Protein AF-A0A7Y2VJ17-F1 (afdb_monomer)

Secondary structure (DSSP, 8-state):
-HHHHHHHHHHHHHHHHHHHHHTT-HHHHHHHHHHHHHHTTTTTTS-HHHHHHHHHHHHHHHHHHTGGGSSSP----S-HHHHT-HHHHHHHHHHHHHHHHHHHHHHHTT--HHHHHHSHHHHHHHHHHHHH-

Structure (mmCIF, N/CA/C/O backbone):
data_AF-A0A7Y2VJ17-F1
#
_entry.id   AF-A0A7Y2VJ17-F1
#
loop_
_atom_site.group_PDB
_atom_site.id
_atom_site.type_symbol
_atom_site.label_atom_id
_atom_site.label_alt_id
_atom_site.label_comp_id
_atom_site.label_asym_id
_atom_site.label_entity_id
_atom_site.label_seq_id
_atom_site.pdbx_PDB_ins_code
_atom_site.Cartn_x
_atom_site.Cartn_y
_atom_site.Cartn_z
_atom_site.occupancy
_atom_site.B_iso_or_equiv
_atom_site.auth_seq_id
_atom_site.auth_co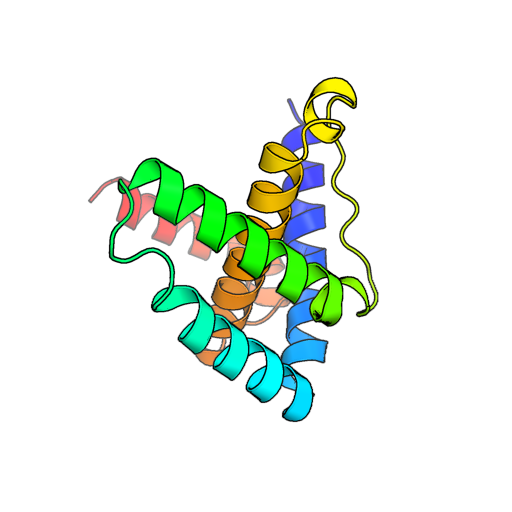mp_id
_atom_site.auth_asym_id
_atom_site.auth_atom_id
_atom_site.pdbx_PDB_model_num
ATOM 1 N N . GLY A 1 1 ? 5.328 13.469 -19.408 1.00 48.12 1 GLY A N 1
ATOM 2 C CA . GLY A 1 1 ? 6.670 13.982 -19.083 1.00 48.12 1 GLY A CA 1
ATOM 3 C C . GLY A 1 1 ? 7.483 12.879 -18.443 1.00 48.12 1 GLY A C 1
ATOM 4 O O . GLY A 1 1 ? 6.922 12.143 -17.638 1.00 48.12 1 GLY A O 1
ATOM 5 N N . GLU A 1 2 ? 8.756 12.754 -18.814 1.00 58.75 2 GLU A N 1
ATOM 6 C CA . GLU A 1 2 ? 9.679 11.680 -18.397 1.00 58.75 2 GLU A CA 1
ATOM 7 C C . GLU A 1 2 ? 9.704 11.421 -16.879 1.00 58.75 2 GLU A C 1
ATOM 9 O O . GLU A 1 2 ? 9.775 10.271 -16.451 1.00 58.75 2 GLU A O 1
ATOM 14 N N . ASN A 1 3 ? 9.511 12.464 -16.064 1.00 66.50 3 ASN A N 1
ATOM 15 C CA . ASN A 1 3 ? 9.512 12.379 -14.599 1.00 66.50 3 ASN A CA 1
ATOM 16 C C . ASN A 1 3 ? 8.403 11.461 -14.021 1.00 66.50 3 ASN A C 1
ATOM 18 O O . ASN A 1 3 ? 8.640 10.697 -13.089 1.00 66.50 3 ASN A O 1
ATOM 22 N N . ARG A 1 4 ? 7.212 11.417 -14.643 1.00 73.31 4 ARG A N 1
ATO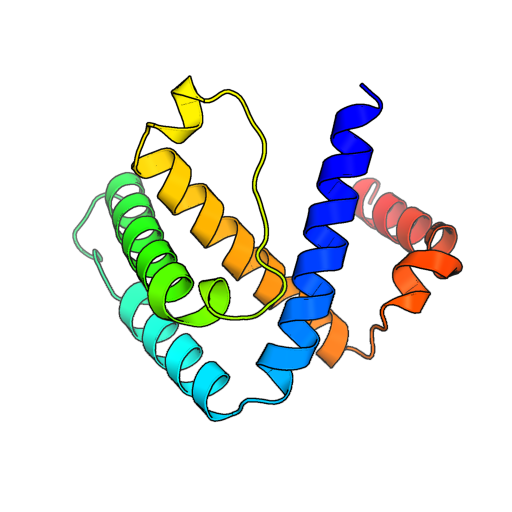M 23 C CA . ARG A 1 4 ? 6.084 10.575 -14.173 1.00 73.31 4 ARG A CA 1
ATOM 24 C C . ARG A 1 4 ? 6.374 9.075 -14.287 1.00 73.31 4 ARG A C 1
ATOM 26 O O . ARG A 1 4 ? 5.886 8.283 -13.481 1.00 73.31 4 ARG A O 1
ATOM 33 N N . TYR A 1 5 ? 7.162 8.675 -15.285 1.00 77.94 5 TYR A N 1
ATOM 34 C CA . TYR A 1 5 ? 7.543 7.275 -15.469 1.00 77.94 5 TYR A CA 1
ATOM 35 C C . TYR A 1 5 ? 8.547 6.830 -14.407 1.00 77.94 5 TYR A C 1
ATOM 37 O O . TYR A 1 5 ? 8.418 5.731 -13.869 1.00 77.94 5 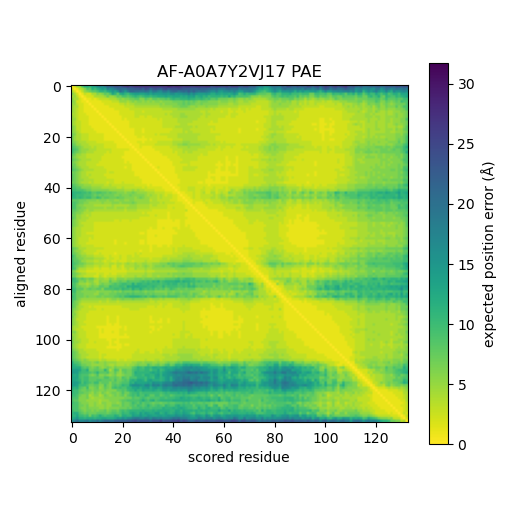TYR A O 1
ATOM 45 N N . ALA A 1 6 ? 9.508 7.693 -14.073 1.00 83.12 6 ALA A N 1
ATOM 46 C CA . ALA A 1 6 ? 10.494 7.423 -13.033 1.00 83.12 6 ALA A CA 1
ATOM 47 C C . ALA A 1 6 ? 9.836 7.254 -11.653 1.00 83.12 6 ALA A C 1
ATOM 49 O O . ALA A 1 6 ? 10.151 6.300 -10.942 1.00 83.12 6 ALA A O 1
ATOM 50 N N . ASP A 1 7 ? 8.878 8.116 -11.303 1.00 85.81 7 ASP A N 1
ATOM 51 C CA . ASP A 1 7 ? 8.132 8.005 -10.043 1.00 85.81 7 ASP A CA 1
ATOM 52 C C . ASP A 1 7 ? 7.284 6.729 -9.988 1.00 85.81 7 ASP A C 1
ATOM 54 O O . ASP A 1 7 ? 7.334 5.994 -9.003 1.00 85.81 7 ASP A O 1
ATOM 58 N N . THR A 1 8 ? 6.584 6.400 -11.079 1.00 86.06 8 THR A N 1
ATOM 59 C CA . THR A 1 8 ? 5.804 5.155 -11.174 1.00 86.06 8 THR A CA 1
ATOM 60 C C . THR A 1 8 ? 6.690 3.927 -10.950 1.00 86.06 8 THR A C 1
ATOM 62 O O . THR A 1 8 ? 6.357 3.049 -10.154 1.00 86.06 8 THR A O 1
ATOM 65 N N . LEU A 1 9 ? 7.855 3.877 -11.605 1.00 85.62 9 LEU A N 1
ATOM 66 C CA . LEU A 1 9 ? 8.825 2.797 -11.418 1.00 85.62 9 LEU A CA 1
ATOM 67 C C . LEU A 1 9 ? 9.342 2.739 -9.978 1.00 85.62 9 LEU A C 1
ATOM 69 O O . LEU A 1 9 ? 9.448 1.647 -9.419 1.00 85.62 9 LEU A O 1
ATOM 73 N N . ARG A 1 10 ? 9.623 3.890 -9.356 1.00 88.06 10 ARG A N 1
ATOM 74 C CA . ARG A 1 10 ? 10.053 3.964 -7.953 1.00 88.06 10 ARG A CA 1
ATOM 75 C C . ARG A 1 10 ? 9.000 3.363 -7.020 1.00 88.06 10 ARG A C 1
ATOM 77 O O . ARG A 1 10 ? 9.355 2.570 -6.149 1.00 88.06 10 ARG A O 1
ATOM 84 N N . TYR A 1 11 ? 7.724 3.690 -7.222 1.00 91.12 11 TYR A N 1
ATOM 85 C CA . TYR A 1 11 ? 6.626 3.156 -6.414 1.00 91.12 11 TYR A CA 1
ATOM 86 C C . TYR A 1 11 ? 6.459 1.650 -6.603 1.00 91.12 11 TYR A C 1
ATOM 88 O O . TYR A 1 11 ? 6.389 0.921 -5.615 1.00 91.12 11 TYR A O 1
ATOM 96 N N . VAL A 1 12 ? 6.488 1.163 -7.848 1.00 89.44 12 VAL A N 1
ATOM 97 C CA . VAL A 1 12 ? 6.409 -0.276 -8.144 1.00 89.44 12 VAL A CA 1
ATOM 98 C C . VAL A 1 12 ? 7.567 -1.032 -7.491 1.00 89.44 12 VAL A C 1
ATOM 100 O O . VAL A 1 12 ? 7.343 -2.022 -6.799 1.00 89.44 12 VAL A O 1
ATOM 103 N N . VAL A 1 13 ? 8.807 -0.558 -7.643 1.00 89.44 13 VAL A N 1
ATOM 104 C CA . VAL A 1 13 ? 9.981 -1.194 -7.019 1.00 89.44 13 VAL A CA 1
ATOM 105 C C . VAL A 1 13 ? 9.863 -1.197 -5.493 1.00 89.44 13 VAL A C 1
ATOM 107 O O . VAL A 1 13 ? 10.139 -2.225 -4.871 1.00 89.44 13 VAL A O 1
ATOM 110 N N . GLY A 1 14 ? 9.414 -0.090 -4.895 1.00 92.31 14 GLY A N 1
ATOM 111 C CA . GLY A 1 14 ? 9.165 0.003 -3.456 1.00 92.31 14 GLY A CA 1
ATOM 112 C C . GLY A 1 14 ? 8.128 -1.015 -2.976 1.00 92.31 14 GLY A C 1
ATOM 113 O O . GLY A 1 14 ? 8.395 -1.764 -2.035 1.00 92.31 14 GLY A O 1
ATOM 114 N N . LEU A 1 15 ? 6.990 -1.124 -3.669 1.00 93.00 15 LEU A N 1
ATOM 115 C CA . LEU A 1 15 ? 5.940 -2.102 -3.360 1.00 93.00 15 LEU A CA 1
ATOM 116 C C . LEU A 1 15 ? 6.451 -3.543 -3.444 1.00 93.00 15 LEU A C 1
ATOM 118 O O . LEU A 1 15 ? 6.182 -4.334 -2.544 1.00 93.00 15 LEU A O 1
ATOM 122 N N . LEU A 1 16 ? 7.244 -3.886 -4.462 1.00 92.00 16 LEU A N 1
ATOM 123 C CA . LEU A 1 16 ? 7.836 -5.224 -4.590 1.00 92.00 16 LEU A CA 1
ATOM 124 C C . LEU A 1 16 ? 8.828 -5.546 -3.461 1.00 92.00 16 LEU A C 1
ATOM 126 O O . LEU A 1 16 ? 8.962 -6.696 -3.039 1.00 92.00 16 LEU A O 1
ATOM 130 N N . GLN A 1 17 ? 9.554 -4.543 -2.964 1.00 92.25 17 GLN A N 1
ATOM 131 C CA . GLN A 1 17 ? 10.461 -4.717 -1.829 1.00 92.25 17 GLN A CA 1
ATOM 132 C C . GLN A 1 17 ? 9.697 -4.913 -0.515 1.00 92.25 17 GLN A C 1
ATOM 134 O O . GLN A 1 17 ? 10.084 -5.766 0.290 1.00 92.25 17 GLN A O 1
ATOM 139 N N . ILE A 1 18 ? 8.614 -4.157 -0.319 1.00 94.69 18 ILE A N 1
ATOM 140 C CA . ILE A 1 18 ? 7.703 -4.305 0.819 1.00 94.69 18 ILE A CA 1
ATOM 141 C C . ILE A 1 18 ? 7.014 -5.673 0.778 1.00 94.69 18 ILE A C 1
ATOM 143 O O . ILE A 1 18 ? 7.042 -6.37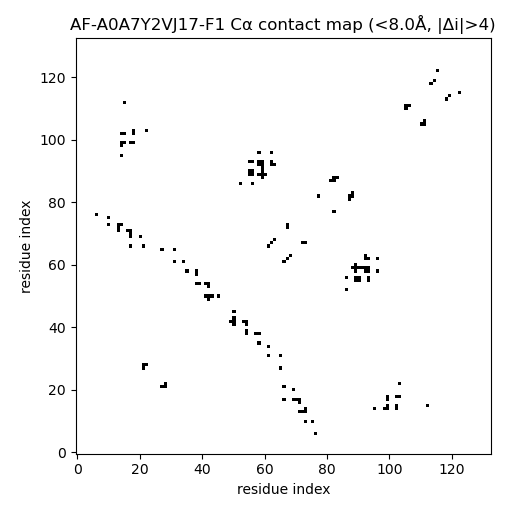3 1.790 1.00 94.69 18 ILE A O 1
ATOM 147 N N . GLU A 1 19 ? 6.485 -6.102 -0.376 1.00 94.69 19 GLU A N 1
ATOM 148 C CA . GLU A 1 19 ? 5.835 -7.412 -0.567 1.00 94.69 19 GLU A CA 1
ATOM 149 C C . GLU A 1 19 ? 6.713 -8.544 -0.056 1.00 94.69 19 GLU A C 1
ATOM 151 O O . GLU A 1 19 ? 6.260 -9.380 0.723 1.00 94.69 19 GLU A O 1
ATOM 156 N N . LYS A 1 20 ? 8.004 -8.531 -0.397 1.00 92.81 20 LYS A N 1
ATOM 157 C CA . LYS A 1 20 ? 8.922 -9.596 0.012 1.00 92.81 20 LYS A CA 1
ATOM 158 C C . LYS A 1 20 ? 9.040 -9.712 1.534 1.00 92.81 20 LYS A C 1
ATOM 160 O O . LYS A 1 20 ? 9.267 -10.808 2.051 1.00 92.81 20 LYS A O 1
ATOM 165 N N . LYS A 1 21 ? 8.944 -8.589 2.251 1.00 94.00 21 LYS A N 1
ATOM 166 C CA . LYS A 1 21 ? 8.972 -8.547 3.721 1.00 94.00 21 LYS A CA 1
ATOM 167 C C . LYS A 1 21 ? 7.614 -8.930 4.300 1.00 94.00 21 LYS A C 1
ATOM 169 O O . LYS A 1 21 ? 7.561 -9.773 5.192 1.00 94.00 21 LYS A O 1
ATOM 174 N N . PHE A 1 22 ? 6.538 -8.380 3.743 1.00 94.88 22 PHE A N 1
ATOM 175 C CA . PHE A 1 22 ? 5.159 -8.699 4.101 1.00 94.88 22 PHE A CA 1
ATOM 176 C C . PHE A 1 22 ? 4.878 -10.206 3.997 1.00 94.88 22 PHE A C 1
ATOM 178 O O . PHE A 1 22 ? 4.466 -10.835 4.971 1.00 94.88 22 PHE A O 1
ATOM 185 N N . ARG A 1 23 ? 5.244 -10.832 2.873 1.00 93.19 23 ARG A N 1
ATOM 186 C CA . ARG A 1 23 ? 5.056 -12.267 2.615 1.00 93.19 23 ARG A CA 1
ATOM 187 C C . ARG A 1 23 ? 5.787 -13.181 3.604 1.00 93.19 23 ARG A C 1
ATOM 189 O O . ARG A 1 23 ? 5.381 -14.321 3.814 1.00 93.19 23 ARG A O 1
ATOM 196 N N . ARG A 1 24 ? 6.864 -12.703 4.230 1.00 93.81 24 ARG A N 1
ATOM 197 C CA . ARG A 1 24 ? 7.612 -13.465 5.245 1.00 93.81 24 ARG A CA 1
ATOM 198 C C . ARG A 1 24 ? 7.001 -13.367 6.641 1.00 93.81 24 ARG A C 1
ATOM 200 O O . ARG A 1 24 ? 7.312 -14.199 7.486 1.00 93.81 24 ARG A O 1
ATOM 207 N N . SER A 1 25 ? 6.147 -12.378 6.890 1.00 95.44 25 SER A N 1
ATOM 208 C CA . SER A 1 25 ? 5.519 -12.159 8.189 1.00 95.44 25 SER A CA 1
ATOM 209 C C . SER A 1 25 ? 4.081 -12.671 8.187 1.00 95.44 25 SER A C 1
ATOM 211 O O . SER A 1 25 ? 3.167 -11.974 7.749 1.00 95.44 25 SER A O 1
ATOM 213 N N . ARG A 1 26 ? 3.868 -13.885 8.713 1.00 95.31 26 ARG A N 1
ATOM 214 C CA . ARG A 1 26 ? 2.513 -14.444 8.883 1.00 95.31 26 ARG A CA 1
ATOM 215 C C . ARG A 1 26 ? 1.644 -13.572 9.789 1.00 95.31 26 ARG A C 1
ATOM 217 O O . ARG A 1 26 ? 0.469 -13.396 9.505 1.00 95.31 26 ARG A O 1
ATOM 224 N N . ARG A 1 27 ? 2.245 -12.980 10.829 1.00 95.81 27 ARG A N 1
ATOM 225 C CA . ARG A 1 27 ? 1.560 -12.067 11.755 1.00 95.81 27 ARG A CA 1
ATOM 226 C C . ARG A 1 27 ? 0.972 -10.862 11.021 1.00 95.81 27 ARG A C 1
ATOM 228 O O . ARG A 1 27 ? -0.202 -10.581 11.182 1.00 95.81 27 ARG A O 1
ATOM 235 N N . LEU A 1 28 ? 1.773 -10.190 10.186 1.00 95.19 28 LEU A N 1
ATOM 236 C CA . LEU A 1 28 ? 1.299 -9.028 9.422 1.00 95.19 28 LEU A CA 1
ATOM 237 C C . LEU A 1 28 ? 0.247 -9.412 8.376 1.00 95.19 28 LEU A C 1
ATOM 239 O O . LEU A 1 28 ? -0.658 -8.631 8.119 1.00 95.19 28 LEU A O 1
ATOM 243 N N . GLN A 1 29 ? 0.361 -10.595 7.768 1.00 96.25 29 GLN A N 1
ATOM 244 C CA . GLN A 1 29 ? -0.651 -11.091 6.831 1.00 96.25 29 GLN A CA 1
ATOM 245 C C . GLN A 1 29 ? -1.993 -11.347 7.512 1.00 96.25 29 GLN A C 1
ATOM 247 O O . GLN A 1 29 ? -3.014 -10.962 6.954 1.00 96.25 29 GLN A O 1
ATOM 252 N N . ALA A 1 30 ? -1.985 -11.963 8.697 1.00 96.88 30 ALA A N 1
ATOM 253 C CA . ALA A 1 30 ? -3.196 -12.176 9.484 1.00 96.88 30 ALA A CA 1
ATOM 254 C C . ALA A 1 30 ? -3.813 -10.838 9.915 1.00 96.88 30 ALA A C 1
ATOM 256 O O . ALA A 1 30 ? -4.966 -10.584 9.601 1.00 96.88 30 ALA A O 1
ATOM 257 N N . GLU A 1 31 ? -3.008 -9.943 10.502 1.00 97.06 31 GLU A N 1
ATOM 258 C CA . GLU A 1 31 ? -3.443 -8.616 10.967 1.00 97.06 31 GLU A CA 1
ATOM 259 C C . GLU A 1 31 ? -4.108 -7.796 9.846 1.00 97.06 31 GLU A C 1
ATOM 261 O O . GLU A 1 31 ? -5.196 -7.258 10.024 1.00 97.06 31 GLU A O 1
ATOM 266 N N . ILE A 1 32 ? -3.497 -7.746 8.656 1.00 96.81 32 ILE A N 1
ATOM 267 C CA . ILE A 1 32 ? -4.080 -7.034 7.509 1.00 96.81 32 ILE A CA 1
ATOM 268 C C . ILE A 1 32 ? -5.293 -7.775 6.938 1.00 96.81 32 ILE A C 1
ATOM 270 O O . ILE A 1 32 ? -6.260 -7.133 6.543 1.00 96.81 32 ILE A O 1
ATOM 274 N N . GLY A 1 33 ? -5.251 -9.107 6.866 1.00 96.88 33 GLY A N 1
ATOM 275 C CA . GLY A 1 33 ? -6.355 -9.906 6.339 1.00 96.88 33 GLY A CA 1
ATOM 276 C C . GLY A 1 33 ? -7.626 -9.766 7.176 1.00 96.88 33 GLY A C 1
ATOM 277 O O . GLY A 1 33 ? -8.687 -9.498 6.623 1.00 96.88 33 GLY A O 1
ATOM 278 N N . GLU A 1 34 ? -7.501 -9.889 8.496 1.00 97.62 34 GLU A N 1
ATOM 279 C CA . GLU A 1 34 ? -8.597 -9.700 9.452 1.00 97.62 34 GLU A CA 1
ATOM 280 C C . GLU A 1 34 ? -9.141 -8.268 9.388 1.00 97.62 34 GLU A C 1
ATOM 282 O O . GLU A 1 34 ? -10.351 -8.081 9.268 1.00 97.62 34 GLU A O 1
ATOM 287 N N . GLY A 1 35 ? -8.253 -7.264 9.369 1.00 97.62 35 GLY A N 1
ATOM 288 C CA . GLY A 1 35 ? -8.648 -5.860 9.245 1.00 97.62 35 GLY A CA 1
ATOM 289 C C . GLY A 1 35 ? -9.433 -5.571 7.963 1.00 97.62 35 GLY A C 1
ATOM 290 O O . GLY A 1 35 ? -10.477 -4.934 8.013 1.00 97.62 35 GLY A O 1
ATOM 291 N N . LEU A 1 36 ? -8.987 -6.088 6.814 1.00 97.31 36 LEU A N 1
ATOM 292 C CA . LEU A 1 36 ? -9.692 -5.896 5.541 1.00 97.31 36 LEU A CA 1
ATOM 293 C C . LEU A 1 36 ? -11.066 -6.576 5.508 1.00 97.31 36 LEU A C 1
ATOM 295 O O . LEU A 1 36 ? -11.990 -6.029 4.911 1.00 97.31 36 LEU A O 1
ATOM 299 N N . VAL A 1 37 ? -11.212 -7.750 6.131 1.00 97.62 37 VAL A N 1
ATOM 300 C CA . VAL A 1 37 ? -12.513 -8.432 6.231 1.00 97.62 37 VAL A CA 1
ATOM 301 C C . VAL A 1 37 ? -13.486 -7.623 7.084 1.00 97.62 37 VAL A C 1
ATOM 303 O O . VAL A 1 37 ? -14.644 -7.501 6.696 1.00 97.62 37 VAL A O 1
ATOM 306 N N . ALA A 1 38 ? -13.023 -7.054 8.201 1.00 97.50 38 ALA A N 1
ATOM 307 C CA . ALA A 1 38 ? -13.844 -6.193 9.047 1.00 97.50 38 ALA A CA 1
ATOM 308 C C . ALA A 1 38 ? -14.293 -4.928 8.298 1.00 97.50 38 ALA A C 1
ATOM 310 O O . ALA A 1 38 ? -15.491 -4.672 8.215 1.00 97.50 38 ALA A O 1
ATOM 311 N N . ILE A 1 39 ? -13.354 -4.211 7.667 1.00 97.56 39 ILE A N 1
ATOM 312 C CA . ILE A 1 39 ? -13.638 -2.966 6.931 1.00 97.56 39 ILE A CA 1
ATOM 313 C C . ILE A 1 39 ? -14.643 -3.193 5.795 1.00 97.56 39 ILE A C 1
ATOM 315 O O . ILE A 1 39 ? -15.524 -2.373 5.556 1.00 97.56 39 ILE A O 1
ATOM 319 N N . ALA A 1 40 ? -14.564 -4.333 5.104 1.00 94.81 40 ALA A N 1
ATOM 320 C CA . ALA A 1 40 ? -15.472 -4.644 4.002 1.00 94.81 40 ALA A CA 1
ATOM 321 C C . ALA A 1 40 ? -16.954 -4.755 4.415 1.00 94.81 40 ALA A C 1
ATOM 323 O O . ALA A 1 40 ? -17.816 -4.716 3.540 1.00 94.81 40 ALA A O 1
ATOM 324 N N . GLN A 1 41 ? -17.251 -4.923 5.708 1.00 94.56 41 GLN A N 1
ATOM 325 C CA . GLN A 1 41 ? -18.620 -5.011 6.233 1.00 94.56 41 GLN A CA 1
ATOM 326 C C . GLN A 1 41 ? -19.157 -3.670 6.756 1.00 94.56 41 GLN A C 1
ATOM 328 O O . GLN A 1 41 ? -20.308 -3.600 7.182 1.00 94.56 41 GLN A O 1
ATOM 333 N N . GLU A 1 42 ? -18.342 -2.616 6.765 1.00 94.06 42 GLU A N 1
ATOM 334 C CA . GLU A 1 42 ? -18.716 -1.316 7.323 1.00 94.06 42 GLU A CA 1
ATOM 335 C C . GLU A 1 42 ? -19.508 -0.462 6.332 1.00 94.06 42 GLU A C 1
ATOM 337 O O . GLU A 1 42 ? -19.274 -0.509 5.120 1.00 94.06 42 GLU A O 1
ATOM 342 N N . GLY A 1 43 ? -20.401 0.369 6.881 1.00 91.81 43 GLY A N 1
ATOM 343 C CA . GLY A 1 43 ? -21.141 1.383 6.134 1.00 91.81 43 GLY A CA 1
ATOM 344 C C . GLY A 1 43 ? -22.200 0.814 5.192 1.00 91.81 43 GLY A C 1
ATOM 345 O O . GLY A 1 43 ? -22.515 1.457 4.199 1.00 91.81 43 GLY A O 1
ATOM 346 N N . ALA A 1 44 ? -22.736 -0.378 5.477 1.00 92.44 44 ALA A N 1
ATOM 347 C CA . ALA A 1 44 ? -23.735 -1.042 4.635 1.00 92.44 44 ALA A CA 1
ATOM 348 C C . ALA A 1 44 ? -25.042 -0.235 4.481 1.00 92.44 44 ALA A C 1
ATOM 350 O O . ALA A 1 44 ? -25.804 -0.451 3.542 1.00 92.44 44 ALA A O 1
ATOM 351 N N . GLU A 1 45 ? -25.309 0.669 5.419 1.00 94.56 45 GLU A N 1
ATOM 352 C CA . GLU A 1 45 ? -26.441 1.590 5.442 1.00 94.56 45 GLU A CA 1
ATOM 353 C C . GLU A 1 45 ? -26.177 2.946 4.764 1.00 94.56 45 GLU A C 1
ATOM 355 O O . GLU A 1 45 ? -27.114 3.730 4.613 1.00 94.56 45 GLU A O 1
ATOM 360 N N . LEU A 1 46 ? -24.927 3.240 4.389 1.00 95.25 46 LEU A N 1
ATOM 361 C CA . LEU A 1 46 ? -24.524 4.515 3.792 1.00 95.25 46 LEU A CA 1
ATOM 362 C C . LEU A 1 46 ? -24.758 4.531 2.277 1.00 95.25 46 LEU A C 1
ATOM 364 O O . LEU A 1 46 ? -24.886 3.489 1.630 1.00 95.25 46 LEU A O 1
ATOM 368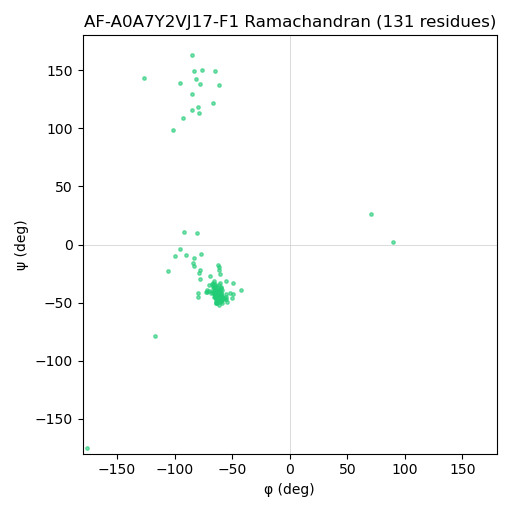 N N . GLU A 1 47 ? -24.759 5.726 1.682 1.00 96.56 47 GLU A N 1
ATOM 369 C CA . GLU A 1 47 ? -24.654 5.825 0.228 1.00 96.56 47 GLU A CA 1
ATOM 370 C C . GLU A 1 47 ? -23.294 5.299 -0.248 1.00 96.56 47 GLU A C 1
ATOM 372 O O . GLU A 1 47 ? -22.281 5.441 0.437 1.00 96.56 47 GLU A O 1
ATOM 377 N N . GLN A 1 48 ? -23.245 4.741 -1.463 1.00 94.12 48 GLN A N 1
ATOM 378 C CA . GLN A 1 48 ? -22.040 4.088 -1.990 1.00 94.12 48 GLN A CA 1
ATOM 379 C C . GLN A 1 48 ? -20.787 4.975 -1.893 1.00 94.12 48 GLN A C 1
ATOM 381 O O . GLN A 1 48 ? -19.720 4.499 -1.524 1.00 94.12 48 GLN A O 1
ATOM 386 N N . HIS A 1 49 ? -20.907 6.267 -2.204 1.00 93.88 49 HIS A N 1
ATOM 387 C CA . HIS A 1 49 ? -19.774 7.191 -2.149 1.00 93.88 49 HIS A CA 1
ATOM 388 C C . HIS A 1 49 ? -19.245 7.405 -0.725 1.00 93.88 49 HIS A C 1
ATOM 390 O O . HIS A 1 49 ? -18.035 7.438 -0.507 1.00 93.88 49 HIS A O 1
ATOM 396 N N . GLU A 1 50 ? -20.153 7.539 0.240 1.00 95.75 50 GLU A N 1
ATOM 397 C CA . GLU A 1 50 ? -19.817 7.730 1.651 1.00 95.75 50 GLU A CA 1
ATOM 398 C C . GLU A 1 50 ? -19.234 6.446 2.244 1.00 95.75 50 GLU A C 1
ATOM 400 O O . GLU A 1 50 ? -18.245 6.493 2.974 1.00 95.75 50 GLU A O 1
ATOM 405 N N . GLN A 1 51 ? -19.796 5.296 1.864 1.00 96.25 51 GLN A N 1
ATOM 406 C CA . GLN A 1 51 ? -19.270 3.982 2.209 1.00 96.25 51 GLN A CA 1
ATOM 407 C C . GLN A 1 51 ? -17.840 3.801 1.678 1.00 96.25 51 GLN A C 1
ATOM 409 O O . GLN A 1 51 ? -16.954 3.396 2.427 1.00 96.25 51 GLN A O 1
ATOM 414 N N . GLU A 1 52 ? -17.590 4.114 0.403 1.00 95.69 52 GLU A N 1
ATOM 415 C CA . GLU A 1 52 ? -16.261 4.004 -0.210 1.00 95.69 52 GLU A CA 1
ATOM 416 C C . GLU A 1 52 ? -15.231 4.904 0.482 1.00 95.69 52 GLU A C 1
ATOM 418 O O . GLU A 1 52 ? -14.105 4.468 0.724 1.00 95.69 52 GLU A O 1
ATOM 423 N N . ASP A 1 53 ? -15.604 6.137 0.829 1.00 96.69 53 ASP A N 1
ATOM 424 C CA . ASP A 1 53 ? -14.717 7.058 1.541 1.00 96.69 53 ASP A CA 1
ATOM 425 C C . ASP A 1 53 ? -14.427 6.600 2.977 1.00 96.69 53 ASP A C 1
ATOM 427 O O . ASP A 1 53 ? -13.267 6.635 3.396 1.00 96.69 53 ASP A O 1
ATOM 431 N N . LEU A 1 54 ? -15.437 6.109 3.705 1.00 97.50 54 LEU A N 1
ATOM 432 C CA . LEU A 1 54 ? -15.265 5.532 5.041 1.00 97.50 54 LEU A CA 1
ATOM 433 C C . LEU A 1 54 ? -14.323 4.321 5.001 1.00 97.50 54 LEU A C 1
ATOM 435 O O . LEU A 1 54 ? -13.342 4.251 5.744 1.00 97.50 54 LEU A O 1
ATOM 439 N N . GLN A 1 55 ? -14.578 3.388 4.083 1.00 97.75 55 GLN A N 1
ATOM 440 C CA . GLN A 1 55 ? -13.739 2.205 3.915 1.00 97.75 55 GLN A CA 1
ATOM 441 C C . GLN A 1 55 ? -12.317 2.595 3.492 1.00 97.75 55 GLN A C 1
ATOM 443 O O . GLN A 1 55 ? -11.345 2.045 4.013 1.00 97.75 55 GLN A O 1
ATOM 448 N N . ALA A 1 56 ? -12.156 3.574 2.595 1.00 98.00 56 ALA A N 1
ATOM 449 C CA . ALA A 1 56 ? -10.843 4.075 2.201 1.00 98.00 56 ALA A CA 1
ATOM 450 C C . ALA A 1 56 ? -10.081 4.687 3.385 1.00 98.00 56 ALA A C 1
ATOM 452 O O . ALA A 1 56 ? -8.875 4.454 3.499 1.00 98.00 56 ALA A O 1
ATOM 453 N N . GLN A 1 57 ? -10.758 5.412 4.278 1.00 98.25 57 GLN A N 1
ATOM 454 C CA . GLN A 1 57 ? -10.159 5.944 5.500 1.00 98.25 57 GLN A CA 1
ATOM 455 C C . GLN A 1 57 ? -9.644 4.813 6.403 1.00 98.25 57 GLN A C 1
ATOM 457 O O . GLN A 1 57 ? -8.468 4.798 6.772 1.00 98.25 57 GLN A O 1
ATOM 462 N N . HIS A 1 58 ? -10.470 3.814 6.711 1.00 98.31 58 HIS A N 1
ATOM 463 C CA . HIS A 1 58 ? -10.051 2.725 7.598 1.00 98.31 58 HIS A CA 1
ATOM 464 C C . HIS A 1 58 ? -8.963 1.836 6.973 1.00 98.31 58 HIS A C 1
ATOM 466 O O . HIS A 1 58 ? -8.028 1.405 7.656 1.00 98.31 58 HIS A O 1
ATOM 472 N N . VAL A 1 59 ? -8.993 1.621 5.652 1.00 98.44 59 VAL A N 1
ATOM 473 C CA . VAL A 1 59 ? -7.888 0.953 4.944 1.00 98.44 59 VAL A CA 1
ATOM 474 C C . VAL A 1 59 ? -6.599 1.775 5.041 1.00 98.44 59 VAL A C 1
ATOM 476 O O . VAL A 1 59 ? -5.510 1.216 5.229 1.00 98.44 59 VAL A O 1
ATOM 479 N N . ALA A 1 60 ? -6.688 3.100 4.940 1.00 97.81 60 ALA A N 1
ATOM 480 C CA . ALA A 1 60 ? -5.541 3.985 5.073 1.00 97.81 60 ALA A CA 1
ATOM 481 C C . ALA A 1 60 ? -4.934 3.957 6.482 1.00 97.81 60 ALA A C 1
ATOM 483 O O . ALA A 1 60 ? -3.703 3.949 6.623 1.00 97.81 60 ALA A O 1
ATOM 484 N N . GLU A 1 61 ? -5.770 3.892 7.516 1.00 97.88 61 GLU A N 1
ATOM 485 C CA . GLU A 1 61 ? -5.355 3.714 8.908 1.00 97.88 61 GLU A CA 1
ATOM 486 C C . GLU A 1 61 ? -4.669 2.359 9.117 1.00 97.88 61 GLU A C 1
ATOM 488 O O . GLU A 1 61 ? -3.565 2.305 9.673 1.00 97.88 61 GLU A O 1
ATOM 493 N N . LEU A 1 62 ? -5.238 1.276 8.572 1.00 98.00 62 LEU A N 1
ATOM 494 C CA . LEU A 1 62 ? -4.626 -0.054 8.587 1.00 98.00 62 LEU A CA 1
ATOM 495 C C . LEU A 1 62 ? -3.245 -0.041 7.915 1.00 98.00 62 LEU A C 1
ATOM 497 O O . LEU A 1 62 ? -2.270 -0.555 8.475 1.00 98.00 62 LEU A O 1
ATOM 501 N N . TYR A 1 63 ? -3.116 0.597 6.748 1.00 97.12 63 TYR A N 1
ATOM 502 C CA . TYR A 1 63 ? -1.832 0.777 6.064 1.00 97.12 63 TYR A CA 1
ATOM 503 C C . TYR A 1 63 ? -0.829 1.562 6.926 1.00 97.12 63 TYR A C 1
ATOM 505 O O . TYR A 1 63 ? 0.348 1.190 7.018 1.00 97.12 63 TYR A O 1
ATOM 513 N N . ALA A 1 64 ? -1.273 2.643 7.573 1.00 95.88 64 ALA A N 1
ATOM 514 C CA . ALA A 1 64 ? -0.435 3.459 8.444 1.00 95.88 64 ALA A CA 1
ATOM 515 C C . ALA A 1 64 ? 0.044 2.670 9.678 1.00 95.88 64 ALA A C 1
ATOM 517 O O . ALA A 1 64 ? 1.224 2.749 10.033 1.00 95.88 64 ALA A O 1
ATOM 518 N N . GLY A 1 65 ? -0.822 1.856 10.282 1.00 95.88 65 GLY A N 1
ATOM 519 C CA . GLY A 1 65 ? -0.502 1.003 11.430 1.00 95.88 65 GLY A CA 1
ATOM 520 C C . GLY A 1 65 ? 0.439 -0.162 11.109 1.00 95.88 65 GLY A C 1
ATOM 521 O O . GLY A 1 65 ? 1.210 -0.582 11.976 1.00 95.88 65 GLY A O 1
ATOM 522 N N . THR A 1 66 ? 0.437 -0.644 9.862 1.00 95.69 66 THR A N 1
ATOM 523 C CA . THR A 1 66 ? 1.135 -1.877 9.463 1.00 95.69 66 THR A CA 1
ATOM 524 C C . THR A 1 66 ? 2.245 -1.628 8.435 1.00 95.69 66 THR A C 1
ATOM 526 O O . THR A 1 66 ? 3.430 -1.579 8.778 1.00 95.69 66 THR A O 1
ATOM 529 N N . ILE A 1 67 ? 1.884 -1.462 7.163 1.00 94.38 67 ILE A N 1
ATOM 530 C CA . ILE A 1 67 ? 2.799 -1.434 6.020 1.00 94.38 67 ILE A CA 1
ATOM 531 C C . ILE A 1 67 ? 3.737 -0.229 6.059 1.00 94.38 67 ILE A C 1
ATOM 533 O O . ILE A 1 67 ? 4.919 -0.372 5.745 1.00 94.38 67 ILE A O 1
ATOM 537 N N . SER A 1 68 ? 3.267 0.935 6.515 1.00 91.12 68 SER A N 1
ATOM 538 C CA . SER A 1 68 ? 4.085 2.157 6.572 1.00 91.12 68 SER A CA 1
ATOM 539 C C . SER A 1 68 ? 5.319 2.038 7.488 1.00 91.12 68 SER A C 1
ATOM 541 O O . SER A 1 68 ? 6.291 2.793 7.359 1.00 91.12 68 SER A O 1
ATOM 543 N N . ARG A 1 69 ? 5.305 1.060 8.406 1.00 91.62 69 ARG A N 1
ATOM 544 C CA . ARG A 1 69 ? 6.397 0.767 9.344 1.00 91.62 69 ARG A CA 1
ATOM 545 C C . ARG A 1 69 ? 7.490 -0.110 8.725 1.00 91.62 69 ARG A C 1
ATOM 547 O O . ARG A 1 69 ? 8.572 -0.235 9.297 1.00 91.62 69 ARG A O 1
ATOM 554 N N . ILE A 1 70 ? 7.245 -0.695 7.554 1.00 91.25 70 ILE A N 1
ATOM 555 C CA . ILE A 1 70 ? 8.197 -1.545 6.839 1.00 91.25 70 ILE A CA 1
ATOM 556 C C . ILE A 1 70 ? 9.132 -0.664 6.000 1.00 91.25 70 ILE A C 1
ATOM 558 O O . ILE A 1 70 ? 8.698 0.182 5.229 1.00 91.25 70 ILE A O 1
ATOM 562 N N . SER A 1 71 ? 10.444 -0.877 6.125 1.00 87.69 71 SER A N 1
ATOM 563 C CA . SER A 1 71 ? 11.430 -0.235 5.244 1.00 87.69 71 SER A CA 1
ATOM 564 C C . SER A 1 71 ? 11.554 -0.998 3.912 1.00 87.69 71 SER A C 1
ATOM 566 O O . SER A 1 71 ? 11.557 -2.232 3.943 1.00 87.69 71 SER A O 1
ATOM 568 N N . PRO A 1 72 ? 11.737 -0.338 2.758 1.00 88.88 72 PRO A N 1
ATOM 569 C CA . PRO A 1 72 ? 11.748 1.112 2.574 1.00 88.88 72 PRO A CA 1
ATOM 570 C C . PRO A 1 72 ? 10.335 1.698 2.613 1.00 88.88 72 PRO A C 1
ATOM 572 O O . PRO A 1 72 ? 9.378 1.045 2.209 1.00 88.88 72 PRO A O 1
ATOM 575 N N . ARG A 1 73 ? 10.218 2.951 3.063 1.00 89.38 73 ARG A N 1
ATOM 576 C CA . ARG A 1 73 ? 8.950 3.684 2.997 1.00 89.38 73 ARG A CA 1
ATOM 577 C C . ARG A 1 73 ? 8.724 4.201 1.580 1.00 89.38 73 ARG A C 1
ATOM 579 O O . ARG A 1 73 ? 9.649 4.719 0.956 1.00 89.38 73 ARG A O 1
ATOM 586 N N . ILE A 1 74 ? 7.490 4.100 1.098 1.00 90.94 74 ILE A N 1
ATOM 587 C CA . ILE A 1 74 ? 7.086 4.726 -0.163 1.00 90.94 74 ILE A CA 1
ATOM 588 C C . ILE A 1 74 ? 6.842 6.209 0.110 1.00 90.94 74 ILE A C 1
ATOM 590 O O . ILE A 1 74 ? 5.922 6.566 0.841 1.00 90.94 74 ILE A O 1
ATOM 594 N N . ILE A 1 75 ? 7.690 7.062 -0.461 1.00 88.38 75 ILE A N 1
ATOM 595 C CA . ILE A 1 75 ? 7.545 8.517 -0.395 1.00 88.38 75 ILE A CA 1
ATOM 596 C C . ILE A 1 75 ? 6.770 8.947 -1.633 1.00 88.38 75 ILE A C 1
ATOM 598 O O . ILE A 1 75 ? 7.302 8.875 -2.739 1.00 88.38 75 ILE A O 1
ATOM 602 N N . VAL A 1 76 ? 5.518 9.356 -1.443 1.00 87.50 76 VAL A N 1
ATOM 603 C CA . VAL A 1 76 ? 4.667 9.840 -2.532 1.00 87.50 76 VAL A CA 1
ATOM 604 C C . VAL A 1 76 ? 4.957 11.319 -2.759 1.00 87.50 76 VAL A C 1
ATOM 606 O O . VAL A 1 76 ? 4.718 12.147 -1.884 1.00 87.50 76 VAL A O 1
ATOM 609 N N . SER A 1 77 ? 5.481 11.637 -3.938 1.00 84.69 77 SER A N 1
ATOM 610 C CA . SER A 1 77 ? 5.749 13.005 -4.379 1.00 84.69 77 SER A CA 1
ATOM 611 C C . SER A 1 77 ? 4.583 13.530 -5.217 1.00 84.69 77 SER A C 1
ATOM 613 O O . SER A 1 77 ? 4.048 12.815 -6.065 1.00 84.69 77 SER A O 1
ATOM 615 N N . GLY A 1 78 ? 4.203 14.791 -5.009 1.00 83.38 78 GLY A N 1
ATOM 616 C CA . GLY A 1 78 ? 3.108 15.443 -5.725 1.00 83.38 78 GLY A CA 1
ATOM 617 C C . GLY A 1 78 ? 2.968 16.914 -5.341 1.00 83.38 78 GLY A C 1
ATOM 618 O O . GLY A 1 78 ? 3.785 17.443 -4.590 1.00 83.38 78 GLY A O 1
ATOM 619 N N . ASN A 1 79 ? 1.933 17.583 -5.858 1.00 83.75 79 ASN A N 1
ATOM 620 C CA . ASN A 1 79 ? 1.631 18.957 -5.459 1.00 83.75 79 ASN A CA 1
ATOM 621 C C . ASN A 1 79 ? 1.185 18.972 -3.975 1.00 83.75 79 ASN A C 1
ATOM 623 O O . ASN A 1 79 ? 0.197 18.307 -3.643 1.00 83.75 79 ASN A O 1
ATOM 627 N N . PRO A 1 80 ? 1.877 19.727 -3.094 1.00 81.44 80 PRO A N 1
ATOM 628 C CA . PRO A 1 80 ? 1.595 19.761 -1.660 1.00 81.44 80 PRO A CA 1
ATOM 629 C C . PRO A 1 80 ? 0.151 20.119 -1.309 1.00 81.44 80 PRO A C 1
ATOM 631 O O . PRO A 1 80 ? -0.367 19.606 -0.325 1.00 81.44 80 PRO A O 1
ATOM 634 N N . GLN A 1 81 ? -0.516 20.947 -2.116 1.00 83.25 81 GLN A N 1
ATOM 635 C CA . GLN A 1 81 ? -1.892 21.372 -1.857 1.00 83.25 81 GLN A CA 1
ATOM 636 C C . GLN A 1 81 ? -2.874 20.191 -1.872 1.00 83.25 81 GLN A C 1
ATOM 638 O O . GLN A 1 81 ? -3.786 20.139 -1.053 1.00 83.25 81 GLN A O 1
ATOM 643 N N . PHE A 1 82 ? -2.662 19.200 -2.745 1.00 81.44 82 PHE A N 1
ATOM 644 C CA . PHE A 1 82 ? -3.483 17.984 -2.756 1.00 81.44 82 PHE A CA 1
ATOM 645 C C . PHE A 1 82 ? -3.102 17.011 -1.639 1.00 81.44 82 PHE A C 1
ATOM 647 O O . PHE A 1 82 ? -3.964 16.292 -1.146 1.00 81.44 82 PHE A O 1
ATOM 654 N N . LEU A 1 83 ? -1.835 17.007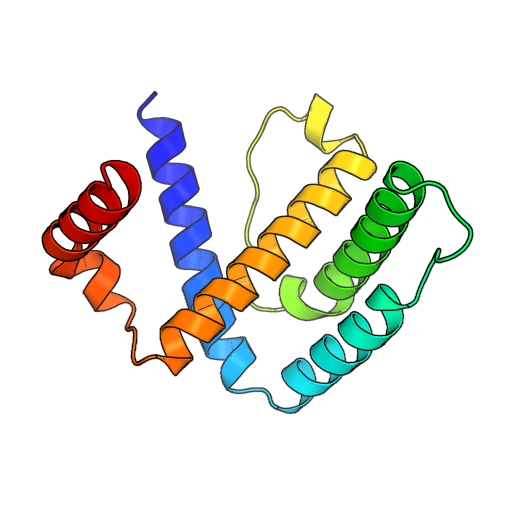 -1.217 1.00 81.56 83 LEU A N 1
ATOM 655 C CA . LEU A 1 83 ? -1.340 16.159 -0.126 1.00 81.56 83 LEU A CA 1
ATOM 656 C C . LEU A 1 83 ? -1.723 16.680 1.269 1.00 81.56 83 LEU A C 1
ATOM 658 O O . LEU A 1 83 ? -1.520 15.979 2.256 1.00 81.56 83 LEU A O 1
ATOM 662 N N . GLN A 1 84 ? -2.286 17.885 1.359 1.00 84.94 84 GLN A N 1
ATOM 663 C CA . GLN A 1 84 ? -2.898 18.407 2.584 1.00 84.94 84 GLN A CA 1
ATOM 664 C C . GLN A 1 84 ? -4.350 17.946 2.765 1.00 84.94 84 GLN A C 1
ATOM 666 O O . GLN A 1 84 ? -4.877 18.055 3.867 1.00 84.94 84 GLN A O 1
ATOM 671 N N . ASN A 1 85 ? -5.001 17.430 1.715 1.00 92.81 85 ASN A N 1
ATOM 672 C CA . ASN A 1 85 ? -6.368 16.924 1.807 1.00 92.81 85 ASN A CA 1
ATOM 673 C C . ASN A 1 85 ? -6.365 15.506 2.428 1.00 92.81 85 ASN A C 1
ATOM 675 O O . ASN A 1 85 ? -5.798 14.598 1.810 1.00 92.81 85 ASN A O 1
ATOM 679 N N . PRO A 1 86 ? -7.009 15.290 3.596 1.00 92.62 86 PRO A N 1
ATOM 680 C CA . PRO A 1 86 ? -7.052 13.985 4.260 1.00 92.62 86 PRO A CA 1
ATOM 681 C C . PRO A 1 86 ? -7.606 12.877 3.362 1.00 92.62 86 PRO A C 1
ATOM 683 O O . PRO A 1 86 ? -6.941 11.864 3.171 1.00 92.62 86 PRO A O 1
ATOM 686 N N . ARG A 1 87 ? -8.728 13.141 2.679 1.00 94.94 87 ARG A N 1
ATOM 687 C CA . ARG A 1 87 ? -9.366 12.202 1.747 1.00 94.94 87 ARG A CA 1
ATOM 688 C C . ARG A 1 87 ? -8.399 11.740 0.658 1.00 94.94 87 ARG A C 1
ATOM 690 O O . ARG A 1 87 ? -8.321 10.557 0.343 1.00 94.94 87 ARG A O 1
ATOM 697 N N . THR A 1 88 ? -7.608 12.658 0.100 1.00 94.69 88 THR A N 1
ATOM 698 C CA . THR A 1 88 ? -6.583 12.310 -0.898 1.00 94.69 88 THR A CA 1
ATOM 699 C C . THR A 1 88 ? -5.524 11.380 -0.311 1.00 94.69 88 THR A C 1
ATOM 701 O O . THR A 1 88 ? -5.113 10.425 -0.969 1.00 94.69 88 THR A O 1
ATOM 704 N N . ILE A 1 89 ? -5.059 11.650 0.910 1.00 94.19 89 ILE A N 1
ATOM 705 C CA . ILE A 1 89 ? -4.056 10.817 1.584 1.00 94.19 89 ILE A CA 1
ATOM 706 C C . ILE A 1 89 ? -4.601 9.420 1.878 1.00 94.19 89 ILE A C 1
ATOM 708 O O . ILE A 1 89 ? -3.867 8.440 1.705 1.00 94.19 89 ILE A O 1
ATOM 712 N N . ASP A 1 90 ? -5.870 9.324 2.258 1.00 97.06 90 ASP A N 1
ATOM 713 C CA . ASP A 1 90 ? -6.520 8.051 2.534 1.00 97.06 90 ASP A CA 1
ATOM 714 C C . ASP A 1 90 ? -6.601 7.201 1.268 1.00 97.06 90 ASP A C 1
ATOM 716 O O . ASP A 1 90 ? -6.062 6.092 1.218 1.00 97.06 90 ASP A O 1
ATOM 720 N N . TRP A 1 91 ? -7.099 7.779 0.174 1.00 97.31 91 TRP A N 1
ATOM 721 C CA . TRP A 1 91 ? -7.119 7.118 -1.129 1.00 97.31 91 TRP A CA 1
ATOM 722 C C . TRP A 1 91 ? -5.724 6.727 -1.629 1.00 97.31 91 TRP A C 1
ATOM 724 O O . TRP A 1 91 ? -5.544 5.632 -2.162 1.00 97.31 91 TRP A O 1
ATOM 734 N N . VAL A 1 92 ? -4.700 7.561 -1.418 1.00 95.69 92 VAL A N 1
ATOM 735 C CA . VAL A 1 92 ? -3.313 7.209 -1.764 1.00 95.69 92 VAL A CA 1
ATOM 736 C C . VAL A 1 92 ? -2.858 5.958 -1.009 1.00 95.69 92 VAL A C 1
ATOM 738 O O . VAL A 1 92 ? -2.294 5.048 -1.619 1.00 95.69 92 VAL A O 1
ATOM 741 N N . ARG A 1 93 ? -3.091 5.878 0.304 1.00 96.38 93 ARG A N 1
ATOM 742 C CA . ARG A 1 93 ? -2.692 4.718 1.121 1.00 96.38 93 ARG A CA 1
ATOM 743 C C . ARG A 1 93 ? -3.481 3.465 0.752 1.00 96.38 93 ARG A C 1
ATOM 745 O O . ARG A 1 93 ? -2.884 2.394 0.635 1.00 96.38 93 ARG A O 1
ATOM 752 N N . THR A 1 94 ? -4.770 3.612 0.483 1.00 97.81 94 THR A N 1
ATOM 753 C CA . THR A 1 94 ? -5.643 2.536 0.004 1.00 97.81 94 THR A CA 1
ATOM 754 C C . THR A 1 94 ? -5.158 1.973 -1.329 1.00 97.81 94 THR A C 1
ATOM 756 O O . THR A 1 94 ? -4.981 0.761 -1.466 1.00 97.81 94 THR A O 1
ATOM 759 N N . LEU A 1 95 ? -4.797 2.837 -2.282 1.00 96.75 95 LEU A N 1
ATOM 760 C CA . LEU A 1 95 ? -4.210 2.422 -3.559 1.00 96.75 95 LEU A CA 1
ATOM 761 C C . LEU A 1 95 ? -2.841 1.748 -3.391 1.00 96.75 95 LEU A C 1
ATOM 763 O O . LEU A 1 95 ? -2.536 0.790 -4.104 1.00 96.75 95 LEU A O 1
ATOM 767 N N . LEU A 1 96 ? -2.011 2.196 -2.445 1.00 96.69 96 LEU A N 1
ATOM 768 C CA . LEU A 1 96 ? -0.742 1.528 -2.138 1.00 96.69 96 LEU A CA 1
ATOM 769 C C . LEU A 1 96 ? -0.960 0.125 -1.556 1.00 96.69 96 LEU A C 1
ATOM 771 O O . LEU A 1 96 ? -0.238 -0.802 -1.933 1.00 96.69 96 LEU A O 1
ATOM 775 N N . LEU A 1 97 ? -1.959 -0.060 -0.687 1.00 96.94 97 LEU A N 1
ATOM 776 C CA . LEU A 1 97 ? -2.314 -1.380 -0.163 1.00 96.94 97 LEU A CA 1
ATOM 777 C C . LEU A 1 97 ? -2.863 -2.297 -1.269 1.00 96.94 97 LEU A C 1
ATOM 779 O O . LEU A 1 97 ? -2.453 -3.456 -1.364 1.00 96.94 97 LEU A O 1
ATOM 783 N N . ALA A 1 98 ? -3.704 -1.773 -2.164 1.00 96.94 98 ALA A N 1
ATOM 784 C CA . ALA A 1 98 ? -4.154 -2.499 -3.353 1.00 96.94 98 ALA A CA 1
ATOM 785 C C . ALA A 1 98 ? -2.968 -2.890 -4.258 1.00 96.94 98 ALA A C 1
ATOM 787 O O . ALA A 1 98 ? -2.863 -4.034 -4.705 1.00 96.94 98 ALA A O 1
ATOM 788 N N . GLY A 1 99 ? -2.006 -1.984 -4.454 1.00 95.75 99 GLY A N 1
ATOM 789 C CA . GLY A 1 99 ? -0.757 -2.263 -5.164 1.00 95.75 99 GLY A CA 1
ATOM 790 C C . GLY A 1 99 ? 0.067 -3.380 -4.511 1.00 95.75 99 GLY A C 1
ATOM 791 O O . GLY A 1 99 ? 0.581 -4.259 -5.207 1.00 95.75 99 GLY A O 1
ATOM 792 N N . LEU A 1 100 ? 0.148 -3.406 -3.177 1.00 95.69 100 LEU A N 1
ATOM 793 C CA . LEU A 1 100 ? 0.787 -4.488 -2.423 1.00 95.69 100 LEU A CA 1
ATOM 794 C C . LEU A 1 100 ? 0.058 -5.828 -2.616 1.00 95.69 100 LEU A C 1
ATOM 796 O O . LEU A 1 100 ? 0.708 -6.869 -2.767 1.00 95.69 100 LEU A O 1
ATOM 800 N N . ARG A 1 101 ? -1.280 -5.827 -2.653 1.00 95.19 101 ARG A N 1
ATOM 801 C CA . ARG A 1 101 ? -2.077 -7.035 -2.913 1.00 95.19 101 ARG A CA 1
ATOM 802 C C . ARG A 1 101 ? -1.834 -7.581 -4.318 1.00 95.19 101 ARG A C 1
ATOM 804 O O . ARG A 1 101 ? -1.658 -8.793 -4.463 1.00 95.19 101 ARG A O 1
ATOM 811 N N . SER A 1 102 ? -1.750 -6.701 -5.313 1.00 94.75 102 SER A N 1
ATOM 812 C CA . SER A 1 102 ? -1.390 -7.050 -6.693 1.00 94.75 102 SER A CA 1
ATOM 813 C C . SER A 1 102 ? 0.030 -7.612 -6.788 1.00 94.75 102 SER A C 1
ATOM 815 O O . SER A 1 102 ? 0.245 -8.642 -7.424 1.00 94.75 102 SER A O 1
ATOM 817 N N . ALA A 1 103 ? 0.998 -7.011 -6.088 1.00 93.38 103 ALA A N 1
ATOM 818 C CA . ALA A 1 103 ? 2.359 -7.544 -5.991 1.00 93.38 103 ALA A CA 1
ATOM 819 C C . ALA A 1 103 ? 2.393 -8.937 -5.336 1.00 93.38 103 ALA A C 1
ATOM 821 O O . ALA A 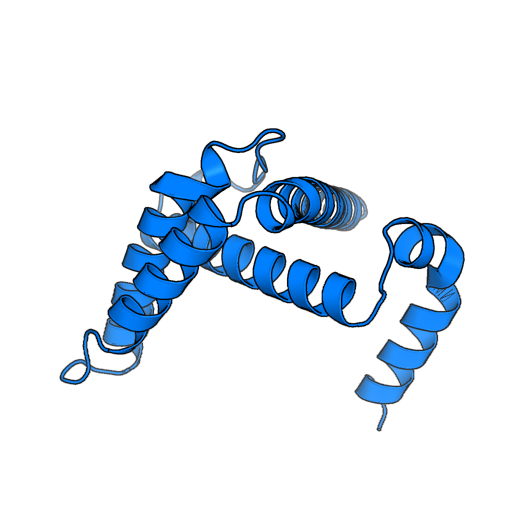1 103 ? 3.127 -9.821 -5.781 1.00 93.38 103 ALA A O 1
ATOM 822 N N . THR A 1 104 ? 1.570 -9.146 -4.305 1.00 93.62 104 THR A N 1
ATOM 823 C CA . THR A 1 104 ? 1.436 -10.439 -3.624 1.00 93.62 104 THR A CA 1
ATOM 824 C C . THR A 1 104 ? 0.855 -11.491 -4.567 1.00 93.62 104 THR A C 1
ATOM 826 O O . THR A 1 104 ? 1.385 -12.596 -4.642 1.00 93.62 104 THR A O 1
ATOM 829 N N . LEU A 1 105 ? -0.189 -11.148 -5.329 1.00 92.94 105 LEU A N 1
ATOM 830 C CA . LEU A 1 105 ? -0.783 -12.046 -6.322 1.00 92.94 105 LEU A CA 1
ATOM 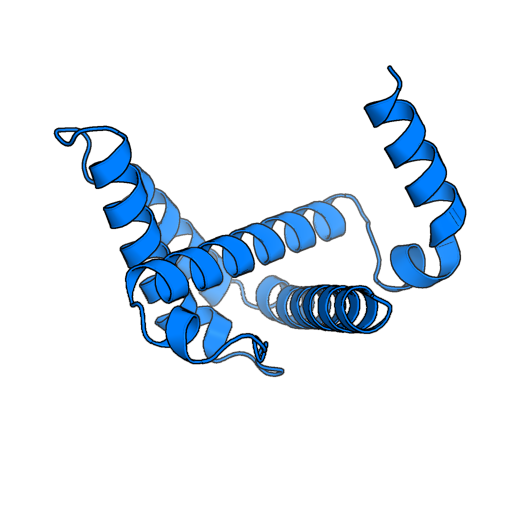831 C C . LEU A 1 105 ? 0.232 -12.429 -7.403 1.00 92.94 105 LEU A C 1
ATOM 833 O O . LEU A 1 105 ? 0.380 -13.600 -7.736 1.00 92.94 105 LEU A O 1
ATOM 837 N N . TRP A 1 106 ? 0.985 -11.454 -7.906 1.00 90.62 106 TRP A N 1
ATOM 838 C CA . TRP A 1 106 ? 2.034 -11.707 -8.885 1.00 90.62 106 TRP A CA 1
ATOM 839 C C . TRP A 1 106 ? 3.092 -12.690 -8.362 1.00 90.62 106 TRP A C 1
ATOM 841 O O . TRP A 1 106 ? 3.436 -13.649 -9.046 1.00 90.62 106 TRP A O 1
ATOM 851 N N . SER A 1 107 ? 3.544 -12.505 -7.121 1.00 90.19 107 SER A N 1
ATOM 852 C CA . SER A 1 107 ? 4.471 -13.404 -6.416 1.00 90.19 107 SER A CA 1
ATOM 853 C C . SER A 1 107 ? 3.883 -14.813 -6.217 1.00 90.19 107 SER A C 1
ATOM 855 O O . SER A 1 107 ? 4.582 -15.808 -6.416 1.00 90.19 107 SER A O 1
ATOM 857 N N . GLN A 1 108 ? 2.586 -14.918 -5.896 1.00 90.69 108 GLN A N 1
ATOM 858 C CA . GLN A 1 108 ? 1.859 -16.192 -5.769 1.00 90.69 108 GLN A CA 1
ATOM 859 C C . GLN A 1 108 ? 1.770 -16.956 -7.096 1.00 90.69 108 GLN A C 1
ATOM 861 O O . GLN A 1 108 ? 1.885 -18.178 -7.100 1.00 90.69 108 GLN A O 1
ATOM 866 N N . LEU A 1 109 ? 1.636 -16.246 -8.218 1.00 89.88 109 LEU A N 1
ATOM 867 C CA . LEU A 1 109 ? 1.626 -16.820 -9.568 1.00 89.88 109 LEU A CA 1
ATOM 868 C C . LEU A 1 109 ? 3.038 -17.131 -10.107 1.00 89.88 109 LEU A C 1
ATOM 870 O O . LEU A 1 109 ? 3.201 -17.440 -11.284 1.00 89.88 109 LEU A O 1
ATOM 874 N N . GLY A 1 110 ? 4.071 -17.052 -9.261 1.00 84.88 110 GLY A N 1
ATOM 875 C CA . GLY A 1 110 ? 5.459 -17.352 -9.623 1.00 84.88 110 GLY A CA 1
ATOM 876 C C . GLY A 1 110 ? 6.258 -16.159 -10.152 1.00 84.88 110 GLY A C 1
ATOM 877 O O . GLY A 1 110 ? 7.437 -16.322 -10.469 1.00 84.88 110 GLY A O 1
ATOM 878 N N . GLY A 1 111 ? 5.657 -14.969 -10.189 1.00 83.38 111 GLY A N 1
ATOM 879 C CA . GLY A 1 111 ? 6.267 -13.732 -10.654 1.00 83.38 111 GLY A CA 1
ATOM 880 C C . GLY A 1 111 ? 7.496 -13.300 -9.848 1.00 83.38 111 GLY A C 1
ATOM 881 O O . GLY A 1 111 ? 7.516 -13.354 -8.614 1.00 83.38 111 GLY A O 1
ATOM 882 N N . ARG A 1 112 ? 8.551 -12.845 -10.535 1.00 80.00 112 ARG A N 1
ATOM 883 C CA . ARG A 1 112 ? 9.823 -12.423 -9.908 1.00 80.00 112 ARG A CA 1
ATOM 884 C C . ARG A 1 112 ? 10.243 -11.023 -10.322 1.00 80.00 112 ARG A C 1
ATOM 886 O O . ARG A 1 112 ? 10.167 -10.675 -11.492 1.00 80.00 112 ARG A O 1
ATOM 893 N N . ARG A 1 113 ? 10.840 -10.241 -9.403 1.00 73.44 113 ARG A N 1
ATOM 894 C CA . ARG A 1 113 ? 11.345 -8.858 -9.654 1.00 73.44 113 ARG A CA 1
ATOM 895 C C . ARG A 1 113 ? 12.080 -8.681 -10.993 1.00 73.44 113 ARG A C 1
ATOM 897 O O . ARG A 1 113 ? 11.939 -7.661 -11.655 1.00 73.44 113 ARG A O 1
ATOM 904 N N . PHE A 1 114 ? 12.867 -9.681 -11.378 1.00 75.25 114 PHE A N 1
ATOM 905 C CA . PHE A 1 114 ? 13.690 -9.664 -12.581 1.00 75.25 114 PHE A CA 1
ATOM 906 C C . PHE A 1 114 ? 12.895 -9.923 -13.863 1.00 75.25 114 PHE A C 1
ATOM 908 O O . PHE A 1 114 ? 13.319 -9.482 -14.921 1.00 75.25 114 PHE A O 1
ATOM 915 N N . GLU A 1 115 ? 11.727 -10.556 -13.790 1.00 76.12 115 GLU A N 1
ATOM 916 C CA . GLU A 1 115 ? 10.838 -10.732 -14.942 1.00 76.12 115 GLU A CA 1
ATOM 917 C C . GLU A 1 115 ? 10.211 -9.408 -15.371 1.00 76.12 115 GLU A C 1
ATOM 919 O O . GLU A 1 115 ? 10.099 -9.157 -16.565 1.00 76.12 115 GLU A O 1
ATOM 924 N N . LEU A 1 116 ? 9.898 -8.507 -14.433 1.00 72.88 116 LEU A N 1
ATOM 925 C CA . LEU A 1 116 ? 9.471 -7.146 -14.783 1.00 72.88 116 LEU A CA 1
ATOM 926 C C . LEU A 1 116 ? 10.603 -6.336 -15.429 1.00 72.88 116 LEU A C 1
ATOM 928 O O . LEU A 1 116 ? 10.355 -5.562 -16.351 1.00 72.88 116 LEU A O 1
ATOM 932 N N . MET A 1 117 ? 11.848 -6.527 -14.977 1.00 70.44 117 MET A N 1
ATOM 933 C CA . MET A 1 117 ? 12.995 -5.776 -15.501 1.00 70.44 117 MET A CA 1
ATOM 934 C C . MET A 1 117 ? 13.518 -6.321 -16.839 1.00 70.44 117 MET A C 1
ATOM 936 O O . MET A 1 117 ? 13.805 -5.538 -17.739 1.00 70.44 117 MET A O 1
ATOM 940 N N . PHE A 1 118 ? 13.606 -7.643 -17.003 1.00 71.69 118 PHE A N 1
ATOM 941 C CA . PHE A 1 118 ? 14.201 -8.288 -18.183 1.00 71.69 118 PHE A CA 1
ATOM 942 C C . PHE A 1 118 ? 13.168 -8.912 -19.132 1.00 71.69 118 PHE A C 1
ATOM 944 O O . PHE A 1 118 ? 13.426 -9.052 -20.323 1.00 71.69 118 PHE A O 1
ATOM 951 N N . GLY A 1 119 ? 11.972 -9.242 -18.641 1.00 73.12 119 GLY A N 1
ATOM 952 C CA . GLY A 1 119 ? 10.848 -9.755 -19.433 1.00 73.12 119 GLY A CA 1
ATOM 953 C C . GLY A 1 119 ? 9.901 -8.666 -19.944 1.00 73.12 119 GLY A C 1
ATOM 954 O O . GLY A 1 119 ? 8.834 -8.982 -20.471 1.00 73.12 119 GLY A O 1
ATOM 955 N N . ARG A 1 120 ? 10.282 -7.385 -19.819 1.00 77.12 120 ARG A N 1
ATOM 956 C CA . ARG A 1 120 ? 9.430 -6.214 -20.092 1.00 77.12 120 ARG A CA 1
ATOM 957 C C . ARG A 1 120 ? 8.714 -6.281 -21.443 1.00 77.12 120 ARG A C 1
ATOM 959 O O . ARG A 1 120 ? 7.535 -5.966 -21.520 1.00 77.12 120 ARG A O 1
ATOM 966 N N . ARG A 1 121 ? 9.404 -6.712 -22.504 1.00 81.94 121 ARG A N 1
ATOM 967 C CA . ARG A 1 121 ? 8.830 -6.786 -23.859 1.00 81.94 121 ARG A CA 1
ATOM 968 C C . ARG A 1 121 ? 7.691 -7.803 -23.957 1.00 81.94 121 ARG A C 1
ATOM 970 O O . ARG A 1 121 ? 6.676 -7.496 -24.566 1.00 81.94 121 ARG A O 1
ATOM 977 N N . ARG A 1 122 ? 7.828 -8.967 -23.314 1.00 84.50 122 ARG A N 1
ATOM 978 C CA . ARG A 1 122 ? 6.763 -9.981 -23.255 1.00 84.50 122 ARG A CA 1
ATOM 979 C C . ARG A 1 122 ? 5.551 -9.439 -22.502 1.00 84.50 122 ARG A C 1
ATOM 981 O O . ARG A 1 122 ? 4.451 -9.478 -23.026 1.00 84.50 122 ARG A O 1
ATOM 988 N N . ILE A 1 123 ? 5.778 -8.857 -21.325 1.00 83.44 123 ILE A N 1
ATOM 989 C CA . ILE A 1 123 ? 4.712 -8.302 -20.477 1.00 83.44 123 ILE A CA 1
ATOM 990 C 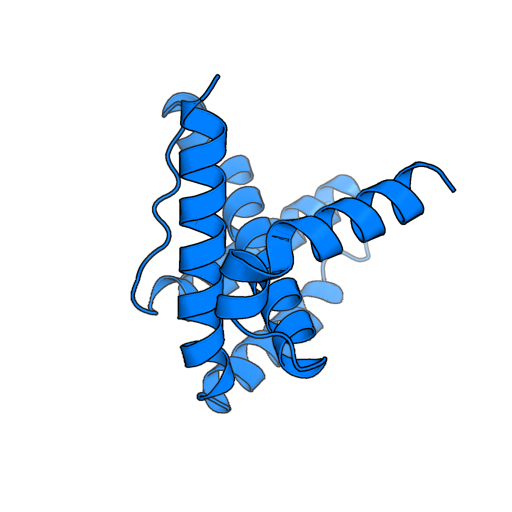C . ILE A 1 123 ? 3.960 -7.175 -21.197 1.00 83.44 123 ILE A C 1
ATOM 992 O O . ILE A 1 123 ? 2.738 -7.132 -21.153 1.00 83.44 123 ILE A O 1
ATOM 996 N N . ILE A 1 124 ? 4.674 -6.287 -21.898 1.00 86.06 124 ILE A N 1
ATOM 997 C CA . ILE A 1 124 ? 4.050 -5.221 -22.696 1.00 86.06 124 ILE A CA 1
ATOM 998 C C . ILE A 1 124 ? 3.210 -5.801 -23.835 1.00 86.06 124 ILE A C 1
ATOM 1000 O O . ILE A 1 124 ? 2.128 -5.287 -24.097 1.00 86.06 124 ILE A O 1
ATOM 1004 N N . ASN A 1 125 ? 3.695 -6.837 -24.521 1.00 88.31 125 ASN A N 1
ATOM 1005 C CA . ASN A 1 125 ? 2.957 -7.449 -25.623 1.00 88.31 125 ASN A CA 1
ATOM 1006 C C . ASN A 1 125 ? 1.662 -8.110 -25.137 1.00 88.31 125 ASN A C 1
ATOM 1008 O O . ASN A 1 125 ? 0.618 -7.864 -25.729 1.00 88.31 125 ASN A O 1
ATOM 1012 N N . GLU A 1 126 ? 1.712 -8.863 -24.037 1.00 87.88 126 GLU A N 1
ATOM 1013 C CA . GLU A 1 126 ? 0.513 -9.455 -23.426 1.00 87.88 126 GLU A CA 1
ATOM 1014 C C . GLU A 1 126 ? -0.466 -8.376 -22.950 1.00 87.88 126 GLU A C 1
ATOM 1016 O O . GLU A 1 126 ? -1.652 -8.427 -23.260 1.00 87.88 126 GLU A O 1
ATOM 1021 N N . ALA A 1 127 ? 0.030 -7.337 -22.269 1.00 87.31 127 ALA A N 1
ATOM 1022 C CA . ALA A 1 127 ? -0.809 -6.223 -21.833 1.00 87.31 127 ALA A CA 1
ATOM 1023 C C . ALA A 1 127 ? -1.478 -5.505 -23.017 1.00 87.31 127 ALA A C 1
ATOM 1025 O O . ALA A 1 127 ? -2.640 -5.125 -22.926 1.00 87.31 127 ALA A O 1
ATOM 1026 N N . ARG A 1 128 ? -0.767 -5.340 -24.143 1.00 90.25 128 ARG A N 1
ATOM 1027 C CA . ARG A 1 128 ? -1.350 -4.802 -25.380 1.00 90.25 128 ARG A CA 1
ATOM 1028 C C . ARG A 1 128 ? -2.418 -5.730 -25.940 1.00 90.25 128 ARG A C 1
ATOM 1030 O O . ARG A 1 128 ? -3.479 -5.233 -26.276 1.00 90.25 128 ARG A O 1
ATOM 1037 N N . SER A 1 129 ? -2.154 -7.036 -25.985 1.00 92.00 129 SER A N 1
ATOM 1038 C CA . SER A 1 129 ? -3.112 -8.038 -26.460 1.00 92.00 129 SER A CA 1
ATOM 1039 C C . SER A 1 129 ? -4.432 -7.967 -25.691 1.00 92.00 129 SER A C 1
ATOM 1041 O O . SER A 1 129 ? -5.487 -7.942 -26.310 1.00 92.00 129 SER A O 1
ATOM 1043 N N . ILE A 1 130 ? -4.370 -7.861 -24.359 1.00 91.44 130 ILE A N 1
ATOM 1044 C CA . ILE A 1 130 ? -5.551 -7.741 -23.487 1.00 91.44 130 ILE A CA 1
ATOM 1045 C C . ILE A 1 130 ? -6.295 -6.412 -23.697 1.00 91.44 130 ILE A C 1
ATOM 1047 O O . ILE A 1 130 ? -7.505 -6.367 -23.543 1.00 91.44 130 ILE A O 1
ATOM 1051 N N . LEU A 1 131 ? -5.595 -5.320 -24.024 1.00 88.19 131 LEU A N 1
ATOM 1052 C CA . LEU A 1 131 ? -6.225 -4.013 -24.261 1.00 88.19 131 LEU A CA 1
ATOM 1053 C C . LEU A 1 131 ? -6.866 -3.885 -25.648 1.00 88.19 131 LEU A C 1
ATOM 1055 O O . LEU A 1 131 ? -7.717 -3.021 -25.842 1.00 88.19 131 LEU A O 1
ATOM 1059 N N . THR A 1 132 ? -6.399 -4.663 -26.624 1.00 84.00 132 THR A N 1
ATOM 1060 C CA . THR A 1 132 ? -6.886 -4.619 -28.011 1.00 84.00 132 THR A CA 1
ATOM 1061 C C . THR A 1 132 ? -7.891 -5.716 -28.349 1.00 84.00 132 THR A C 1
ATOM 1063 O O . THR A 1 132 ? -8.447 -5.677 -29.445 1.00 84.00 132 THR A O 1
ATOM 1066 N N . GLY A 1 133 ? -8.067 -6.701 -27.465 1.00 55.84 133 GLY A N 1
ATOM 1067 C CA . GLY A 1 133 ? -9.087 -7.748 -27.570 1.00 55.84 133 GLY A CA 1
ATOM 1068 C C . GLY A 1 133 ? -10.317 -7.386 -26.759 1.00 55.84 133 GLY A C 1
ATOM 1069 O O . GLY A 1 133 ? -11.426 -7.602 -27.288 1.00 55.84 133 GLY A O 1
#

Mean predicted aligned error: 5.16 Å

pLDDT: mean 89.95, std 8.89, range [48.12, 98.44]

Solvent-accessible surface area (backbone atoms only — not comparable to full-atom values): 7524 Å² total; per-residue (Å²): 112,77,68,61,57,55,52,51,51,51,51,51,56,40,38,51,54,37,32,62,53,47,77,70,32,66,68,60,48,48,55,51,51,55,50,52,59,56,46,73,66,53,51,81,89,48,56,71,69,59,22,51,52,52,39,27,42,54,45,18,50,51,35,58,77,49,60,62,73,42,76,68,66,81,81,87,82,76,65,64,77,57,68,69,36,65,70,52,47,19,47,51,36,30,50,50,51,52,49,32,51,52,46,44,50,41,46,73,76,69,51,50,83,60,48,66,72,74,38,40,70,59,55,51,51,53,54,48,50,68,74,76,106

Nearest PDB structures (foldseek):
  1sdi-assembly1_A  TM=8.937E-01  e=2.696E-04  Escherichia coli

Radius of gyration: 16.49 Å; Cα contacts (8 Å, |Δi|>4): 85; chains: 1; bounding box: 41×39×40 Å

Sequence (133 aa):
GENRYADTLRYVVGLLQIEKKFRRSRRLQAEIGEGLVAIAQEGAELEQHEQEDLQAQHVAELYAGTISRISPRIIVSGNPQFLQNPRTIDWVRTLLLAGLRSATLWSQLGGRRFELMFGRRRIINEARSILTG

Foldseek 3Di:
DVVVVVLVVLLLVQLLVLLVVCVVDPPLVVLLVVQLVVLVPPPPVHDPVVSVLSSLQSLLVSLVVGSCPDPPHRDDDDDVVLVPDSSSSSNVSNVSVVSSVVSNVCVVVVHDPVCVVPVVVVVVVVVVVVVVD